Protein AF-A0A072TL79-F1 (afdb_monomer_lite)

Structure (mmCIF, N/CA/C/O backbone):
data_AF-A0A072TL79-F1
#
_entry.id   AF-A0A072TL79-F1
#
loop_
_atom_site.group_PDB
_atom_site.id
_atom_site.type_symbol
_atom_site.label_atom_id
_atom_site.label_alt_id
_atom_site.label_comp_id
_atom_site.label_asym_id
_atom_site.label_entity_id
_atom_site.label_seq_id
_atom_site.pdbx_PDB_ins_code
_atom_site.Cartn_x
_atom_site.Cartn_y
_atom_site.Cartn_z
_atom_site.occupancy
_atom_site.B_iso_or_equiv
_atom_site.auth_seq_id
_atom_site.auth_comp_id
_atom_site.auth_asym_id
_atom_site.auth_atom_id
_atom_site.pdbx_PDB_model_num
ATOM 1 N N . MET A 1 1 ? -8.631 -1.926 68.731 1.00 57.31 1 MET A N 1
ATOM 2 C CA . MET A 1 1 ? -8.717 -1.647 67.286 1.00 57.31 1 MET A CA 1
ATOM 3 C C . MET A 1 1 ? -8.518 -2.965 66.575 1.00 57.31 1 MET A C 1
ATOM 5 O O . MET A 1 1 ? -7.481 -3.575 66.804 1.00 57.31 1 MET A O 1
ATOM 9 N N . ASP A 1 2 ? -9.528 -3.434 65.844 1.00 70.81 2 ASP A N 1
ATOM 10 C CA . ASP A 1 2 ? -9.457 -4.685 65.083 1.00 70.81 2 ASP A CA 1
ATOM 11 C C . ASP A 1 2 ? -8.631 -4.453 63.800 1.00 70.81 2 ASP A C 1
ATOM 13 O O . ASP A 1 2 ? -8.999 -3.590 63.001 1.00 70.81 2 ASP A O 1
ATOM 17 N N . PRO A 1 3 ? -7.498 -5.151 63.604 1.00 63.34 3 PRO A N 1
ATOM 18 C CA . PRO A 1 3 ? -6.640 -4.995 62.428 1.00 63.34 3 PRO A CA 1
ATOM 19 C C . PRO A 1 3 ? -7.278 -5.411 61.090 1.00 63.34 3 PRO A C 1
ATOM 21 O O . PRO A 1 3 ? -6.672 -5.156 60.050 1.00 63.34 3 PRO A O 1
ATOM 24 N N . PHE A 1 4 ? -8.462 -6.039 61.100 1.00 63.41 4 PHE A N 1
ATOM 25 C CA . PHE A 1 4 ? -9.145 -6.548 59.905 1.00 63.41 4 PHE A CA 1
ATOM 26 C C . PHE A 1 4 ? -10.599 -6.068 59.788 1.00 63.41 4 PHE A C 1
ATOM 28 O O . PHE A 1 4 ? -11.476 -6.829 59.386 1.00 63.41 4 PHE A O 1
ATOM 35 N N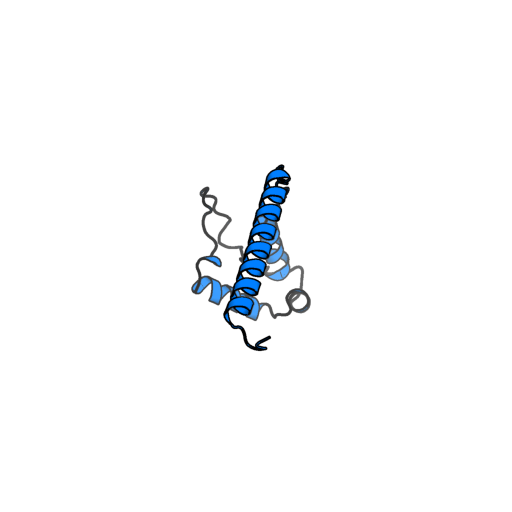 . ASP A 1 5 ? -10.866 -4.800 60.106 1.00 77.12 5 ASP A N 1
ATOM 36 C CA . ASP A 1 5 ? -12.173 -4.189 59.848 1.00 77.12 5 ASP A CA 1
ATOM 37 C C . ASP A 1 5 ? -12.408 -4.012 58.332 1.00 77.12 5 ASP A C 1
ATOM 39 O O . ASP A 1 5 ? -12.016 -3.022 57.705 1.00 77.12 5 ASP A O 1
ATOM 43 N N . ILE A 1 6 ? -13.031 -5.031 57.738 1.00 71.19 6 ILE A N 1
ATOM 44 C CA . ILE A 1 6 ? -13.326 -5.164 56.307 1.00 71.19 6 ILE A CA 1
ATOM 45 C C . ILE A 1 6 ? -14.181 -3.995 55.786 1.00 71.19 6 ILE A C 1
ATOM 47 O O . ILE A 1 6 ? -13.994 -3.558 54.649 1.00 71.19 6 ILE A O 1
ATOM 51 N N . GLU A 1 7 ? -15.072 -3.452 56.615 1.00 75.44 7 GLU A N 1
ATOM 52 C CA . GLU A 1 7 ? -15.965 -2.349 56.248 1.00 75.44 7 GLU A CA 1
ATOM 53 C C . GLU A 1 7 ? -15.168 -1.061 56.016 1.00 75.44 7 GLU A C 1
ATOM 55 O O . GLU A 1 7 ? -15.345 -0.374 55.009 1.00 75.44 7 GLU A O 1
ATOM 60 N N . THR A 1 8 ? -14.200 -0.774 56.891 1.00 75.38 8 THR A N 1
ATOM 61 C CA . THR A 1 8 ? -13.314 0.390 56.723 1.00 75.38 8 THR A CA 1
ATOM 62 C C . THR A 1 8 ? -12.404 0.265 55.501 1.00 75.38 8 THR A C 1
ATOM 64 O O . THR A 1 8 ? -12.089 1.270 54.857 1.00 75.38 8 THR A O 1
ATOM 67 N N . TYR A 1 9 ? -12.003 -0.958 55.138 1.00 71.50 9 TYR A N 1
ATOM 68 C CA . TYR A 1 9 ? -11.232 -1.225 53.924 1.00 71.50 9 TYR A CA 1
ATOM 69 C C . TYR A 1 9 ? -12.063 -0.979 52.657 1.00 71.50 9 TYR A C 1
ATOM 71 O O . TYR A 1 9 ? -11.585 -0.304 51.741 1.00 71.50 9 TYR A O 1
ATOM 79 N N . PHE A 1 10 ? -13.307 -1.473 52.611 1.00 73.94 10 PHE A N 1
ATOM 80 C CA . PHE A 1 10 ? -14.206 -1.236 51.479 1.00 73.94 10 PHE A CA 1
ATOM 81 C C . PHE A 1 10 ? -14.600 0.238 51.358 1.00 73.94 10 PHE A C 1
ATOM 83 O O . PHE A 1 10 ? -14.456 0.801 50.277 1.00 73.94 10 PHE A O 1
ATOM 90 N N . GLN A 1 11 ? -14.932 0.913 52.463 1.00 80.19 11 GLN A N 1
ATOM 91 C CA . GL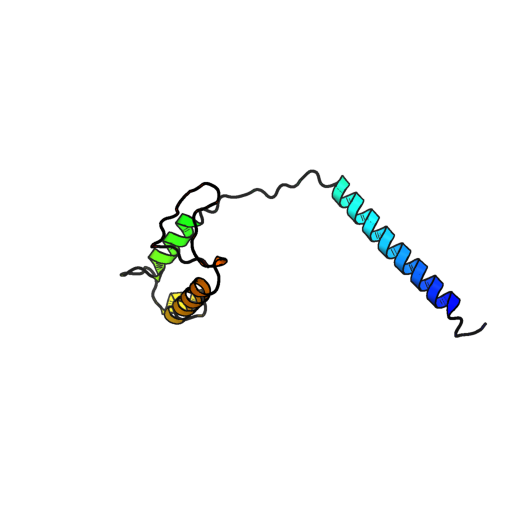N A 1 11 ? -15.211 2.355 52.457 1.00 80.19 11 GLN A CA 1
ATOM 92 C C . GLN A 1 11 ? -14.019 3.181 51.959 1.00 80.19 11 GLN A C 1
ATOM 94 O O . GLN A 1 11 ? -14.191 4.123 51.187 1.00 80.19 11 GLN A O 1
ATOM 99 N N . LYS A 1 12 ? -12.787 2.830 52.354 1.00 73.06 12 LYS A N 1
ATOM 100 C CA . LYS A 1 12 ? -11.580 3.519 51.873 1.00 73.06 12 LYS A CA 1
ATOM 101 C C . LYS A 1 12 ? -11.385 3.344 50.364 1.00 73.06 12 LYS A C 1
ATOM 103 O O . LYS A 1 12 ? -10.997 4.300 49.694 1.00 73.06 12 LYS A O 1
ATOM 108 N N . ARG A 1 13 ? -11.683 2.151 49.840 1.00 73.75 13 ARG A N 1
ATOM 109 C CA . ARG A 1 13 ? -11.633 1.842 48.407 1.00 73.75 13 ARG A CA 1
ATOM 110 C C . ARG A 1 13 ? -12.707 2.599 47.622 1.00 73.75 13 ARG A C 1
ATOM 112 O O . ARG A 1 13 ? -12.376 3.216 46.617 1.00 73.75 13 ARG A O 1
ATOM 119 N N . ASP A 1 14 ? -13.940 2.648 48.123 1.00 77.69 14 ASP A N 1
ATOM 120 C CA . ASP A 1 14 ? -15.045 3.383 47.491 1.00 77.69 14 ASP A CA 1
ATOM 121 C C . ASP A 1 14 ? -14.768 4.895 47.419 1.00 77.69 14 ASP A C 1
ATOM 123 O O . ASP A 1 14 ? -15.072 5.558 46.420 1.00 77.69 14 ASP A O 1
ATOM 127 N N . VAL A 1 15 ? -14.140 5.455 48.459 1.00 83.19 15 VAL A N 1
ATOM 128 C CA . VAL A 1 15 ? -13.705 6.862 48.488 1.00 83.19 15 VAL A CA 1
ATOM 129 C C . VAL A 1 15 ? -12.608 7.127 47.453 1.00 83.19 15 VAL A C 1
ATOM 131 O O . VAL A 1 15 ? -12.649 8.151 46.763 1.00 83.19 15 VAL A O 1
ATOM 134 N N . GLU A 1 16 ? -11.643 6.217 47.314 1.00 81.62 16 GLU A N 1
ATOM 135 C CA . GLU A 1 16 ? -10.572 6.325 46.320 1.00 81.62 16 GLU A CA 1
ATOM 136 C C . GLU A 1 16 ? -11.122 6.197 44.892 1.00 81.62 16 GLU A C 1
ATOM 138 O O . GLU A 1 16 ? -10.841 7.056 44.054 1.00 81.62 16 GLU A O 1
ATOM 143 N N . ASP A 1 17 ? -12.007 5.232 44.635 1.00 84.69 17 ASP A N 1
ATOM 144 C CA . ASP A 1 17 ? -12.676 5.052 43.342 1.00 84.69 17 ASP A CA 1
ATOM 145 C C . ASP A 1 17 ? -13.495 6.298 42.962 1.00 84.69 17 ASP A C 1
ATOM 147 O O . ASP A 1 17 ? -13.382 6.818 41.846 1.00 84.69 17 ASP A O 1
ATOM 151 N N . THR A 1 18 ? -14.236 6.868 43.916 1.00 90.44 18 THR A N 1
ATOM 152 C CA . THR A 1 18 ? -15.000 8.111 43.717 1.00 90.44 18 THR A CA 1
ATOM 153 C C . THR A 1 18 ? -14.085 9.303 43.410 1.00 90.44 18 THR A C 1
ATOM 155 O O . THR A 1 18 ? -14.381 10.113 42.524 1.00 90.44 18 THR A O 1
ATOM 158 N N . TYR A 1 19 ? -12.949 9.423 44.105 1.00 89.94 19 TYR A N 1
ATOM 159 C CA . TYR A 1 19 ? -11.950 10.465 43.848 1.00 89.94 19 TYR A CA 1
ATOM 160 C C . TYR A 1 19 ? -11.342 10.336 42.445 1.00 89.94 19 TYR A C 1
ATOM 162 O O . TYR A 1 19 ? -11.230 11.330 41.718 1.00 89.94 19 TYR A O 1
ATOM 170 N N . ILE A 1 20 ? -10.988 9.115 42.041 1.00 89.12 20 ILE A N 1
ATOM 171 C CA . ILE A 1 20 ? -10.415 8.828 40.727 1.00 89.12 20 ILE A CA 1
ATOM 172 C C . ILE A 1 20 ? -11.420 9.159 39.619 1.00 89.12 20 ILE A C 1
ATOM 174 O O . ILE A 1 20 ? -11.074 9.895 38.689 1.00 89.12 20 ILE A O 1
ATOM 178 N N . VAL A 1 21 ? -12.673 8.710 39.742 1.00 90.88 21 VAL A N 1
ATOM 179 C CA . VAL A 1 21 ? -13.744 9.009 38.775 1.00 90.88 21 VAL A CA 1
ATOM 180 C C . VAL A 1 21 ? -13.970 10.516 38.653 1.00 90.88 21 VAL A C 1
ATOM 182 O O . VAL A 1 21 ? -13.952 11.058 37.545 1.00 90.88 21 VAL A O 1
ATOM 185 N N . ASN A 1 22 ? -14.093 11.230 39.774 1.00 93.12 22 ASN A N 1
ATOM 186 C CA . ASN A 1 22 ? -14.289 12.679 39.755 1.00 93.12 22 ASN A CA 1
ATOM 187 C C . ASN A 1 22 ? -13.100 13.413 39.120 1.00 93.12 22 ASN A C 1
ATOM 189 O O . ASN A 1 22 ? -13.290 14.339 38.330 1.00 93.12 22 ASN A O 1
ATOM 193 N N . ARG A 1 23 ? -11.866 12.966 39.373 1.00 93.12 23 ARG A N 1
ATOM 194 C CA . ARG A 1 23 ? -10.663 13.520 38.736 1.00 93.12 23 ARG A CA 1
ATOM 195 C C . ARG A 1 23 ? -10.676 13.330 37.216 1.00 93.12 23 ARG A C 1
ATOM 197 O O . ARG A 1 23 ? -10.268 14.242 36.491 1.00 93.12 23 ARG A O 1
ATOM 204 N N . PHE A 1 24 ? -11.160 12.189 36.721 1.00 88.00 24 PHE A N 1
ATOM 205 C CA . PHE A 1 24 ? -11.334 11.949 35.285 1.00 88.00 24 PHE A CA 1
ATOM 206 C C . PHE A 1 24 ? -12.415 12.844 34.670 1.00 88.00 24 PHE A C 1
ATOM 208 O O . PHE A 1 24 ? -12.172 13.445 33.619 1.00 88.00 24 PHE A O 1
ATOM 215 N N . ILE A 1 25 ? -13.563 12.995 35.337 1.00 91.06 25 ILE A N 1
ATOM 216 C CA . ILE A 1 25 ? -14.666 13.854 34.877 1.00 91.06 25 ILE A CA 1
ATOM 217 C C . ILE A 1 25 ? -14.195 15.306 34.745 1.00 91.06 25 ILE A C 1
ATOM 219 O O . ILE A 1 25 ? -14.404 15.928 33.702 1.00 91.06 25 ILE A O 1
ATOM 223 N N . GLN A 1 26 ? -13.500 15.833 35.756 1.00 86.75 26 GLN A N 1
ATOM 224 C CA . GLN A 1 26 ? -13.007 17.213 35.727 1.00 86.75 26 GLN A CA 1
ATOM 225 C C . GLN A 1 26 ? -11.949 17.432 34.637 1.00 86.75 26 GLN A C 1
ATOM 227 O O . GLN A 1 26 ? -11.921 18.478 33.989 1.00 86.75 26 GLN A O 1
ATOM 232 N N . ARG A 1 27 ? -11.098 16.431 34.373 1.00 83.88 27 ARG A N 1
ATOM 233 C CA . ARG A 1 27 ? -10.110 16.499 33.286 1.00 83.88 27 ARG A CA 1
ATOM 234 C C . ARG A 1 27 ? -10.772 16.516 31.907 1.00 83.88 27 ARG A C 1
ATOM 236 O O . ARG A 1 27 ? -10.331 17.277 31.051 1.00 83.88 27 ARG A O 1
ATOM 243 N N . ARG A 1 28 ? -11.820 15.708 31.700 1.00 79.81 28 ARG A N 1
ATOM 244 C CA . ARG A 1 28 ? -12.621 15.710 30.464 1.00 79.81 28 ARG A CA 1
ATOM 245 C C . ARG A 1 28 ? -13.306 17.054 30.242 1.00 79.81 28 ARG A C 1
ATOM 247 O O . ARG A 1 28 ? -13.136 17.614 29.167 1.00 79.81 28 ARG A O 1
ATOM 254 N N . LYS A 1 29 ? -13.970 17.605 31.266 1.00 82.94 29 LYS A N 1
ATOM 255 C CA . LYS A 1 29 ? -14.596 18.937 31.188 1.00 82.94 29 LYS A CA 1
ATOM 256 C C . LYS A 1 29 ? -13.591 20.017 30.789 1.00 82.94 29 LYS A C 1
ATOM 258 O O . LYS A 1 29 ? -13.846 20.761 29.856 1.00 82.94 29 LYS A O 1
ATOM 263 N N . LYS A 1 30 ? -12.397 20.023 31.393 1.00 79.25 30 LYS A N 1
ATOM 264 C CA . LYS A 1 30 ? -11.336 20.989 31.057 1.00 79.25 30 LYS A CA 1
ATOM 265 C C . LYS A 1 30 ? -10.786 20.830 29.630 1.00 79.25 30 LYS A C 1
ATOM 267 O O . LYS A 1 30 ? -10.387 21.814 29.014 1.00 79.25 30 LYS A O 1
ATOM 272 N N . LEU A 1 31 ? -10.735 19.600 29.108 1.00 71.56 31 LEU A N 1
ATOM 273 C CA . LEU A 1 31 ? -10.365 19.338 27.713 1.00 71.56 31 LEU A CA 1
ATOM 274 C C . LEU A 1 31 ? -11.461 19.795 26.746 1.00 71.56 31 LEU A C 1
ATOM 276 O O . LEU A 1 31 ? -11.129 20.350 25.709 1.00 71.56 31 LEU A O 1
ATOM 280 N N . GLU A 1 32 ? -12.735 19.602 27.091 1.00 71.44 32 GLU A N 1
ATOM 281 C CA . GLU A 1 32 ? -13.880 20.054 26.291 1.00 71.44 32 GLU A CA 1
ATOM 282 C C . GLU A 1 32 ? -13.997 21.588 26.290 1.00 71.44 32 GLU A C 1
ATOM 284 O O . GLU A 1 32 ? -14.129 22.183 25.223 1.00 71.44 32 GLU A O 1
ATOM 289 N N . GLU A 1 33 ? -13.817 22.240 27.443 1.00 72.06 33 GLU A N 1
ATOM 290 C CA . GLU A 1 33 ? -13.800 23.705 27.598 1.00 72.06 33 GLU A CA 1
ATOM 291 C C . GLU A 1 33 ? -12.609 24.372 26.880 1.00 72.06 33 GLU A C 1
ATOM 293 O O . GLU A 1 33 ? -12.724 25.497 26.400 1.00 72.06 33 GLU A O 1
ATOM 298 N N . GLY A 1 34 ? -11.470 23.676 26.765 1.00 59.06 34 GLY A N 1
ATOM 299 C CA . GLY A 1 34 ? -10.298 24.120 26.000 1.00 59.06 34 GLY A CA 1
ATOM 300 C C . GLY A 1 34 ? -10.285 23.669 24.535 1.00 59.06 34 GLY A C 1
ATOM 301 O O . GLY A 1 34 ? -9.385 24.056 23.789 1.00 59.06 34 GLY A O 1
ATOM 302 N N . SER A 1 35 ? -11.258 22.858 24.104 1.00 58.88 35 SER A N 1
ATOM 303 C CA . SER A 1 35 ? -11.341 22.313 22.744 1.00 58.88 35 SER A CA 1
ATOM 304 C C . SER A 1 35 ? -11.967 23.296 21.757 1.00 58.88 35 SER A C 1
ATOM 306 O O . SER A 1 35 ? -12.832 22.939 20.958 1.00 58.88 35 SER A O 1
ATOM 308 N N . ALA A 1 36 ? -11.475 24.539 21.737 1.00 59.69 36 ALA A N 1
ATOM 309 C CA . ALA A 1 36 ? -11.502 25.296 20.492 1.00 59.69 36 ALA A CA 1
ATOM 310 C C . ALA A 1 36 ? -10.835 24.391 19.453 1.00 59.69 36 ALA A C 1
ATOM 312 O O . ALA A 1 36 ? -9.632 24.156 19.530 1.00 59.69 36 ALA A O 1
ATOM 313 N N . SER A 1 37 ? -11.665 23.761 18.617 1.00 61.53 37 SER A N 1
ATOM 314 C CA . SER A 1 37 ? -11.317 22.623 17.779 1.00 61.53 37 SER A CA 1
ATOM 315 C C . SER A 1 37 ? -9.977 22.879 17.105 1.00 61.53 37 SER A C 1
ATOM 317 O O . SER A 1 37 ? -9.887 23.644 16.146 1.00 61.53 37 SER A O 1
ATOM 319 N N . LEU A 1 38 ? -8.910 22.267 17.628 1.00 63.56 38 LEU A N 1
ATOM 320 C CA . LEU A 1 38 ? -7.630 22.207 16.940 1.00 63.56 38 LEU A CA 1
ATOM 321 C C . LEU A 1 38 ? -7.831 21.194 15.819 1.00 63.56 38 LEU A C 1
ATOM 323 O O . LEU A 1 38 ? -7.371 20.054 15.886 1.00 63.56 38 LEU A O 1
ATOM 327 N N . THR A 1 39 ? -8.611 21.589 14.812 1.00 64.75 39 THR A N 1
ATOM 328 C CA . THR A 1 39 ? -8.830 20.812 13.606 1.00 64.75 39 THR A CA 1
ATOM 329 C C . THR A 1 39 ? -7.454 20.516 13.041 1.00 64.75 39 THR A C 1
ATOM 331 O O . THR A 1 39 ? -6.724 21.430 12.642 1.00 64.75 39 THR A O 1
ATOM 334 N N . ARG A 1 40 ? -7.061 19.240 13.058 1.00 71.38 40 ARG A N 1
ATOM 335 C CA . ARG A 1 40 ? -5.810 18.796 12.451 1.00 71.38 40 ARG A CA 1
ATOM 336 C C . ARG A 1 40 ? -5.821 19.281 11.005 1.00 71.38 40 ARG A C 1
ATOM 338 O O . ARG A 1 40 ? -6.710 18.907 10.243 1.00 71.38 40 ARG A O 1
ATOM 345 N N . LYS A 1 41 ? -4.849 20.116 10.633 1.00 79.06 41 LYS A N 1
ATOM 346 C CA . LYS A 1 41 ? -4.729 20.605 9.259 1.00 79.06 41 LYS A CA 1
ATOM 347 C C . LYS A 1 41 ? -4.545 19.398 8.339 1.00 79.06 41 LYS A C 1
ATOM 349 O O . LYS A 1 41 ? -3.545 18.686 8.439 1.00 79.06 41 LYS A O 1
ATOM 354 N N . TYR A 1 42 ? -5.540 19.138 7.495 1.00 75.50 42 TYR A N 1
ATOM 355 C CA . TYR A 1 42 ? -5.453 18.101 6.479 1.00 75.50 42 TYR A CA 1
ATOM 356 C C . TYR A 1 42 ? -4.527 18.592 5.370 1.00 75.50 42 TYR A C 1
ATOM 358 O O . TYR A 1 42 ? -4.741 19.658 4.793 1.00 75.50 42 TYR A O 1
ATOM 366 N N . PHE A 1 43 ? -3.486 17.818 5.088 1.00 77.69 43 PHE A N 1
ATOM 367 C CA . PHE A 1 43 ? -2.618 18.042 3.943 1.00 77.69 43 PHE A CA 1
ATOM 368 C C . PHE A 1 43 ? -2.956 16.991 2.899 1.00 77.69 43 PHE A C 1
ATOM 370 O O . PHE A 1 43 ? -2.906 15.797 3.195 1.00 77.69 43 PHE A O 1
ATOM 377 N N . ASN A 1 44 ? -3.291 17.435 1.689 1.00 80.88 44 ASN A N 1
ATOM 378 C CA . ASN A 1 44 ? -3.447 16.522 0.571 1.00 80.88 44 ASN A CA 1
ATOM 379 C C . ASN A 1 44 ? -2.071 15.920 0.246 1.00 80.88 44 ASN A C 1
ATOM 381 O O . ASN A 1 44 ? -1.146 16.650 -0.103 1.00 80.88 44 ASN A O 1
ATOM 385 N N . ARG A 1 45 ? -1.933 14.603 0.425 1.00 79.94 45 ARG A N 1
ATOM 386 C CA . ARG A 1 45 ? -0.684 13.864 0.190 1.00 79.94 45 ARG A CA 1
ATOM 387 C C . ARG A 1 45 ? -0.610 13.217 -1.192 1.00 79.94 45 ARG A C 1
ATOM 389 O O . ARG A 1 45 ? 0.396 12.578 -1.470 1.00 79.94 45 ARG A O 1
ATOM 396 N N . ASP A 1 46 ? -1.639 13.396 -2.022 1.00 85.69 46 ASP A N 1
ATOM 397 C CA . ASP A 1 46 ? -1.754 12.815 -3.364 1.00 85.69 46 ASP A CA 1
ATOM 398 C C . ASP A 1 46 ? -1.343 11.330 -3.399 1.00 85.69 46 ASP A C 1
ATOM 400 O O . ASP A 1 46 ? -0.314 10.934 -3.955 1.00 85.69 46 ASP A O 1
ATOM 404 N N . TYR A 1 47 ? -2.139 10.508 -2.706 1.00 81.94 47 TYR A N 1
ATOM 405 C CA . TYR A 1 47 ? -1.878 9.076 -2.540 1.00 81.94 47 TYR A CA 1
ATOM 406 C C . TYR A 1 47 ? -1.798 8.340 -3.880 1.00 81.94 47 TYR A C 1
ATOM 408 O O . TYR A 1 47 ? -0.941 7.471 -4.034 1.00 81.94 47 TYR A O 1
ATOM 416 N N . ALA A 1 48 ? -2.621 8.730 -4.856 1.00 82.88 48 ALA A N 1
ATOM 417 C CA . ALA A 1 48 ? -2.599 8.171 -6.201 1.00 82.88 48 ALA A CA 1
ATOM 418 C C . ALA A 1 48 ? -1.230 8.367 -6.865 1.00 82.88 48 ALA A C 1
ATOM 420 O O . ALA A 1 48 ? -0.610 7.401 -7.315 1.00 82.88 48 ALA A O 1
ATOM 421 N N . ALA A 1 49 ? -0.709 9.600 -6.863 1.00 87.06 49 ALA A N 1
ATOM 422 C CA . ALA A 1 49 ? 0.595 9.889 -7.452 1.00 87.06 49 ALA A CA 1
ATOM 423 C C . ALA A 1 49 ? 1.751 9.233 -6.683 1.00 87.06 49 ALA A C 1
ATOM 425 O O . ALA A 1 49 ? 2.772 8.892 -7.281 1.00 87.06 49 ALA A O 1
ATOM 426 N N . ALA A 1 50 ? 1.631 9.085 -5.361 1.00 87.62 50 ALA A N 1
ATOM 427 C CA . ALA A 1 50 ? 2.627 8.386 -4.551 1.00 87.62 50 ALA A CA 1
ATOM 428 C C . ALA A 1 50 ? 2.656 6.880 -4.855 1.00 87.62 50 ALA A C 1
ATOM 430 O O . ALA A 1 50 ? 3.735 6.309 -5.010 1.00 87.62 50 ALA A O 1
ATOM 431 N N . ASN A 1 51 ? 1.487 6.252 -4.990 1.00 86.94 51 ASN A N 1
ATOM 432 C CA . ASN A 1 51 ? 1.381 4.852 -5.379 1.00 86.94 51 ASN A CA 1
ATOM 433 C C . ASN A 1 51 ? 1.908 4.629 -6.806 1.00 86.94 51 ASN A C 1
ATOM 435 O O . ASN A 1 51 ? 2.710 3.725 -7.014 1.00 86.94 51 ASN A O 1
ATOM 439 N N . GLN A 1 52 ? 1.551 5.487 -7.768 1.00 88.69 52 GLN A N 1
ATOM 440 C CA . GLN A 1 52 ? 2.063 5.363 -9.136 1.00 88.69 52 GLN A CA 1
ATOM 441 C C . GLN A 1 52 ? 3.598 5.417 -9.169 1.00 88.69 52 GLN A C 1
ATOM 443 O O . GLN A 1 52 ? 4.224 4.566 -9.791 1.00 88.69 52 GLN A O 1
ATOM 448 N N . ARG A 1 53 ? 4.208 6.340 -8.412 1.00 92.12 53 ARG A N 1
ATOM 449 C CA . ARG A 1 53 ? 5.670 6.406 -8.253 1.00 92.12 53 ARG A CA 1
ATOM 450 C C . ARG A 1 53 ? 6.259 5.120 -7.680 1.00 92.12 53 ARG A C 1
ATOM 452 O O . ARG A 1 53 ? 7.278 4.661 -8.169 1.00 92.12 53 ARG A O 1
ATOM 459 N N . LEU A 1 54 ? 5.616 4.513 -6.683 1.00 90.88 54 LEU A N 1
ATOM 460 C CA . LEU A 1 54 ? 6.065 3.237 -6.123 1.00 90.88 54 LEU A CA 1
ATOM 461 C C . LEU A 1 54 ? 6.064 2.115 -7.171 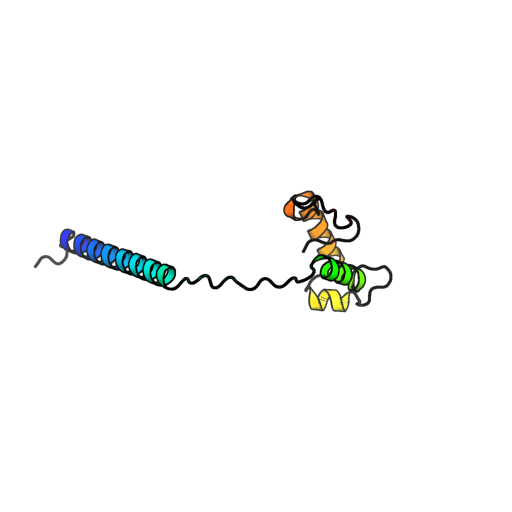1.00 90.88 54 LEU A C 1
ATOM 463 O O . LEU A 1 54 ? 6.995 1.309 -7.196 1.00 90.88 54 LEU A O 1
ATOM 467 N N . ILE A 1 55 ? 5.044 2.067 -8.030 1.00 91.19 55 ILE A N 1
ATOM 468 C CA . ILE A 1 55 ? 4.976 1.104 -9.135 1.00 91.19 55 ILE A CA 1
ATOM 469 C C . ILE A 1 55 ? 6.083 1.363 -10.146 1.00 91.19 55 ILE A C 1
ATOM 471 O O . ILE A 1 55 ? 6.814 0.436 -10.486 1.00 91.19 55 ILE A O 1
ATOM 475 N N . ASP A 1 56 ? 6.231 2.609 -10.586 1.00 93.00 56 ASP A N 1
ATOM 476 C CA . ASP A 1 56 ? 7.209 2.978 -11.607 1.00 93.00 56 ASP A CA 1
ATOM 477 C C . ASP A 1 56 ? 8.648 2.728 -11.120 1.00 93.00 56 ASP A C 1
ATOM 479 O O . ASP A 1 56 ? 9.470 2.168 -11.841 1.00 93.00 56 ASP A O 1
ATOM 483 N N . ASP A 1 57 ? 8.934 3.048 -9.858 1.00 94.81 57 ASP A N 1
ATOM 484 C CA . ASP A 1 57 ? 10.269 2.927 -9.276 1.00 94.81 57 ASP A CA 1
ATOM 485 C C . ASP A 1 57 ? 10.727 1.478 -9.068 1.00 94.81 57 ASP A C 1
ATOM 487 O O . ASP A 1 57 ? 11.926 1.198 -9.139 1.00 94.81 57 ASP A O 1
ATOM 491 N N . TYR A 1 58 ? 9.804 0.558 -8.767 1.00 94.75 58 TYR A N 1
ATOM 492 C CA . TYR A 1 58 ? 10.157 -0.789 -8.303 1.00 94.75 58 TYR A CA 1
ATOM 493 C C . TYR A 1 58 ? 9.598 -1.938 -9.137 1.00 94.75 58 TYR A C 1
ATOM 495 O O . TYR A 1 58 ? 10.201 -3.015 -9.140 1.00 94.75 58 TYR A O 1
ATOM 503 N N . PHE A 1 59 ? 8.458 -1.749 -9.796 1.00 91.81 59 PHE A N 1
ATOM 504 C CA . PHE A 1 59 ? 7.697 -2.818 -10.447 1.00 91.81 59 PHE A CA 1
ATOM 505 C C . PHE A 1 59 ? 7.499 -2.599 -11.954 1.00 91.81 59 PHE A C 1
ATOM 507 O O . PHE A 1 59 ? 6.916 -3.459 -12.612 1.00 91.81 59 PHE A O 1
ATOM 514 N N . ALA A 1 60 ? 7.983 -1.486 -12.513 1.00 91.81 60 ALA A N 1
ATOM 515 C CA . ALA A 1 60 ? 8.046 -1.288 -13.956 1.00 91.81 60 ALA A CA 1
ATOM 516 C C . ALA A 1 60 ? 8.977 -2.310 -14.633 1.00 91.81 60 ALA A C 1
ATOM 518 O O . ALA A 1 60 ? 9.822 -2.929 -13.987 1.00 91.81 60 ALA A O 1
ATOM 519 N N . ASN A 1 61 ? 8.844 -2.450 -15.956 1.00 91.06 61 ASN A N 1
ATOM 520 C CA . ASN A 1 61 ? 9.722 -3.308 -16.762 1.00 91.06 61 ASN A CA 1
ATOM 521 C C . ASN A 1 61 ? 11.199 -2.894 -16.642 1.00 91.06 61 ASN A C 1
ATOM 523 O O . ASN A 1 61 ? 12.079 -3.748 -16.595 1.00 91.06 61 ASN A O 1
ATOM 527 N N . GLU A 1 62 ? 11.450 -1.586 -16.562 1.00 94.44 62 GLU A N 1
ATOM 528 C CA . GLU A 1 62 ? 12.761 -0.987 -16.310 1.00 94.44 62 GLU A CA 1
ATOM 529 C C . GLU A 1 62 ? 12.666 -0.151 -15.024 1.00 94.44 62 GLU A C 1
ATOM 531 O O . GLU A 1 62 ? 12.391 1.048 -15.087 1.00 94.44 62 GLU A O 1
ATOM 536 N N . PRO A 1 63 ? 12.792 -0.776 -13.839 1.00 94.81 63 PRO A N 1
ATOM 537 C CA . PRO A 1 63 ? 12.599 -0.076 -12.577 1.00 94.81 63 PRO A CA 1
ATOM 538 C C . PRO A 1 63 ? 13.791 0.836 -12.266 1.00 94.81 63 PRO A C 1
ATOM 540 O O . PRO A 1 63 ? 14.947 0.455 -12.463 1.00 94.81 63 PRO A O 1
ATOM 543 N N . THR A 1 64 ? 13.518 2.013 -11.697 1.00 97.25 64 THR A N 1
ATOM 544 C CA . THR A 1 64 ? 14.550 2.939 -11.190 1.00 97.25 64 THR A CA 1
ATOM 545 C C . THR A 1 64 ? 15.456 2.269 -10.153 1.00 97.25 64 THR A C 1
ATOM 547 O O . THR A 1 64 ? 16.646 2.578 -10.060 1.00 97.25 64 THR A O 1
ATOM 550 N N . TYR A 1 65 ? 14.894 1.360 -9.349 1.00 96.06 65 TYR A N 1
ATOM 551 C CA . TYR A 1 65 ? 15.592 0.689 -8.261 1.00 96.06 65 TYR A CA 1
ATOM 552 C C . TYR A 1 65 ? 15.583 -0.834 -8.401 1.00 96.06 65 TYR A C 1
ATOM 554 O O . TYR A 1 65 ? 14.550 -1.477 -8.622 1.00 96.06 65 TYR A O 1
ATOM 562 N N . ASP A 1 66 ? 16.753 -1.419 -8.162 1.00 96.00 66 ASP A N 1
ATOM 563 C CA . ASP A 1 66 ? 16.944 -2.862 -8.195 1.00 96.00 66 ASP A CA 1
ATOM 564 C C . ASP A 1 66 ? 16.310 -3.587 -6.987 1.00 96.00 66 ASP A C 1
ATOM 566 O O . ASP A 1 66 ? 15.775 -3.003 -6.032 1.00 96.00 66 ASP A O 1
ATOM 570 N N . ASP A 1 67 ? 16.366 -4.916 -7.027 1.00 95.12 67 ASP A N 1
ATOM 571 C CA . ASP A 1 67 ? 15.802 -5.777 -5.988 1.00 95.12 67 ASP A CA 1
ATOM 572 C C . ASP A 1 67 ? 16.541 -5.668 -4.647 1.00 95.12 67 ASP A C 1
ATOM 574 O O . ASP A 1 67 ? 15.932 -5.846 -3.586 1.00 95.12 67 ASP A O 1
ATOM 578 N N . ALA A 1 68 ? 17.838 -5.346 -4.660 1.00 96.69 68 ALA A N 1
ATOM 579 C CA . ALA A 1 68 ? 18.625 -5.168 -3.444 1.00 96.69 68 ALA A CA 1
ATOM 580 C C . ALA A 1 68 ? 18.197 -3.897 -2.697 1.00 96.69 68 ALA A C 1
ATOM 582 O O . ALA A 1 68 ? 18.043 -3.912 -1.472 1.00 96.69 68 ALA A O 1
ATOM 583 N N . MET A 1 69 ? 17.928 -2.816 -3.430 1.00 96.88 69 MET A N 1
ATOM 584 C CA . MET A 1 69 ? 17.388 -1.570 -2.900 1.00 96.88 69 MET A CA 1
ATOM 585 C C . MET A 1 69 ? 15.969 -1.756 -2.365 1.00 96.88 69 MET A C 1
ATOM 587 O O . MET A 1 69 ? 15.674 -1.273 -1.268 1.00 96.88 69 MET A O 1
ATOM 591 N N . PHE A 1 70 ? 15.112 -2.501 -3.076 1.00 96.00 70 PHE A N 1
ATOM 592 C CA . PHE A 1 70 ? 13.782 -2.856 -2.571 1.00 96.00 70 PHE A CA 1
ATOM 593 C C . PHE A 1 70 ? 13.883 -3.627 -1.248 1.00 96.00 70 PHE A C 1
ATOM 595 O O . PHE A 1 70 ? 13.273 -3.231 -0.254 1.00 96.00 70 PHE A O 1
ATOM 602 N N . ARG A 1 71 ? 14.728 -4.666 -1.193 1.00 96.62 71 ARG A N 1
ATOM 603 C CA . ARG A 1 71 ? 14.949 -5.453 0.028 1.00 96.62 71 ARG A CA 1
ATOM 604 C C . ARG A 1 71 ? 15.516 -4.612 1.163 1.00 96.62 71 ARG A C 1
ATOM 606 O O . ARG A 1 71 ? 15.126 -4.812 2.304 1.00 96.62 71 ARG A O 1
ATOM 613 N N . ARG A 1 72 ? 16.403 -3.657 0.887 1.00 96.81 72 ARG A N 1
ATOM 614 C CA . ARG A 1 72 ? 16.922 -2.743 1.914 1.00 96.81 72 ARG A CA 1
ATOM 615 C C . ARG A 1 72 ? 15.836 -1.813 2.463 1.00 96.81 72 ARG A C 1
ATOM 617 O O . ARG A 1 72 ? 15.844 -1.540 3.658 1.00 96.81 72 ARG A O 1
ATOM 624 N N . ARG A 1 73 ? 14.929 -1.315 1.613 1.00 95.50 73 ARG A N 1
ATOM 625 C CA . ARG A 1 73 ? 13.870 -0.370 2.010 1.00 95.50 73 ARG A CA 1
ATOM 626 C C . ARG A 1 73 ? 12.701 -1.051 2.720 1.00 95.50 73 ARG A C 1
ATOM 628 O O . ARG A 1 73 ? 12.269 -0.562 3.756 1.00 95.50 73 ARG A O 1
ATOM 635 N N . TYR A 1 74 ? 12.205 -2.156 2.171 1.00 91.94 74 TYR A N 1
ATOM 636 C CA . TYR A 1 74 ? 11.008 -2.851 2.662 1.00 91.94 74 TYR A CA 1
ATOM 637 C C . TYR A 1 74 ? 11.326 -4.098 3.487 1.00 91.94 74 TYR A C 1
ATOM 639 O O . TYR A 1 74 ? 10.416 -4.760 3.971 1.00 91.94 74 TYR A O 1
ATOM 647 N N . LEU A 1 75 ? 12.610 -4.432 3.646 1.00 95.94 75 LEU A N 1
ATOM 648 C CA . LEU A 1 75 ? 13.099 -5.584 4.414 1.00 95.94 75 LEU A CA 1
ATOM 649 C C . LEU A 1 75 ? 12.583 -6.947 3.912 1.00 95.94 75 LEU A C 1
ATOM 651 O O . LEU A 1 75 ? 12.732 -7.958 4.595 1.00 95.94 75 LEU A O 1
ATOM 655 N N . MET A 1 76 ? 12.040 -7.002 2.691 1.00 95.81 76 MET A N 1
ATOM 656 C CA . MET A 1 76 ? 11.480 -8.200 2.056 1.00 95.81 76 MET A CA 1
ATOM 657 C C . MET A 1 76 ? 11.862 -8.268 0.574 1.00 95.81 76 MET A C 1
ATOM 659 O O . MET A 1 76 ? 12.169 -7.253 -0.045 1.00 95.81 76 MET A O 1
ATOM 663 N N . GLN A 1 77 ? 11.840 -9.464 -0.017 1.00 95.38 77 GLN A N 1
ATOM 664 C CA . GLN A 1 77 ? 12.003 -9.617 -1.468 1.00 95.38 77 GLN A CA 1
ATOM 665 C C . GLN A 1 77 ? 10.693 -9.274 -2.199 1.00 95.38 77 GLN A C 1
ATOM 667 O O . GLN A 1 77 ? 9.609 -9.530 -1.671 1.00 95.38 77 GLN A O 1
ATOM 672 N N . LYS A 1 78 ? 10.785 -8.743 -3.430 1.00 93.69 78 LYS A N 1
ATOM 673 C CA . LYS A 1 78 ? 9.617 -8.293 -4.218 1.00 93.69 78 LYS A CA 1
ATOM 674 C C . LYS A 1 78 ? 8.562 -9.384 -4.399 1.00 93.69 78 LYS A C 1
ATOM 676 O O . LYS A 1 78 ? 7.380 -9.122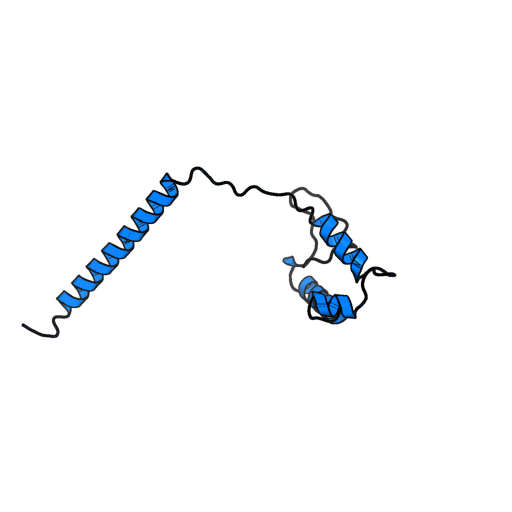 -4.223 1.00 93.69 78 LYS A O 1
ATOM 681 N N . HIS A 1 79 ? 8.968 -10.620 -4.686 1.00 94.12 79 HIS A N 1
ATOM 682 C CA . HIS A 1 79 ? 8.010 -11.710 -4.887 1.00 94.12 79 HIS A CA 1
ATOM 683 C C . HIS A 1 79 ? 7.236 -12.071 -3.607 1.00 94.12 79 HIS A C 1
ATOM 685 O O . HIS A 1 79 ? 6.066 -12.432 -3.684 1.00 94.12 79 HIS A O 1
ATOM 691 N N . VAL A 1 80 ? 7.862 -11.955 -2.427 1.00 95.81 80 VAL A N 1
ATOM 692 C CA . VAL A 1 80 ? 7.191 -12.186 -1.135 1.00 95.81 80 VAL A CA 1
ATOM 693 C C . VAL A 1 80 ? 6.159 -11.096 -0.900 1.00 95.81 80 VAL A C 1
ATOM 695 O O . VAL A 1 80 ? 5.029 -11.386 -0.526 1.00 95.81 80 VAL A O 1
ATOM 698 N N . PHE A 1 81 ? 6.540 -9.852 -1.181 1.00 92.81 81 PHE A N 1
ATOM 699 C CA . PHE A 1 81 ? 5.637 -8.717 -1.112 1.00 92.81 81 PHE A CA 1
ATOM 700 C C . PHE A 1 81 ? 4.423 -8.906 -2.038 1.00 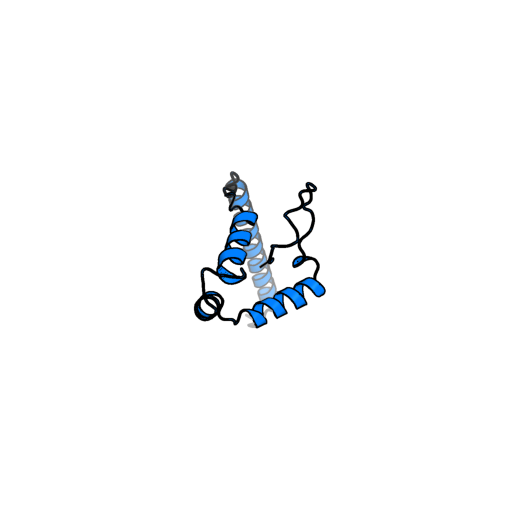92.81 81 PHE A C 1
ATOM 702 O O . PHE A 1 81 ? 3.289 -8.801 -1.581 1.00 92.81 81 PHE A O 1
ATOM 709 N N . LEU A 1 82 ? 4.643 -9.278 -3.304 1.00 92.19 82 LEU A N 1
ATOM 710 C CA . LEU A 1 82 ? 3.562 -9.544 -4.260 1.00 92.19 82 LEU A CA 1
ATOM 711 C C . LEU A 1 82 ? 2.658 -10.698 -3.817 1.00 92.19 82 LEU A C 1
ATOM 713 O O . LEU A 1 82 ? 1.443 -10.599 -3.962 1.00 92.19 82 LEU A O 1
ATOM 717 N N . ARG A 1 83 ? 3.226 -11.765 -3.244 1.00 95.06 83 ARG A N 1
ATOM 718 C CA . ARG A 1 83 ? 2.438 -12.874 -2.696 1.00 95.06 83 ARG A CA 1
ATOM 719 C C . ARG A 1 83 ? 1.547 -12.414 -1.546 1.00 95.06 83 ARG A C 1
ATOM 721 O O . ARG A 1 83 ? 0.366 -12.716 -1.560 1.00 95.06 83 ARG A O 1
ATOM 728 N N . ILE A 1 84 ? 2.086 -11.651 -0.594 1.00 92.69 84 ILE A N 1
ATOM 729 C CA . ILE A 1 84 ? 1.308 -11.121 0.535 1.00 92.69 84 ILE A CA 1
ATOM 730 C C . ILE A 1 84 ? 0.184 -10.214 0.034 1.00 92.69 84 ILE A C 1
ATOM 732 O O . ILE A 1 84 ? -0.957 -10.379 0.450 1.00 92.69 84 ILE A O 1
ATOM 736 N N . VAL A 1 85 ? 0.486 -9.286 -0.878 1.00 89.88 85 VAL A N 1
ATOM 737 C CA . VAL A 1 85 ? -0.527 -8.393 -1.458 1.00 89.88 85 VAL A CA 1
ATOM 738 C C . VAL A 1 85 ? -1.599 -9.193 -2.195 1.00 89.88 85 VAL A C 1
ATOM 740 O O . VAL A 1 85 ? -2.782 -8.912 -2.021 1.00 89.88 85 VAL A O 1
ATOM 743 N N . GLY A 1 86 ? -1.212 -10.201 -2.980 1.00 90.88 86 GLY A N 1
ATOM 744 C CA . GLY A 1 86 ? -2.143 -11.081 -3.686 1.00 90.88 86 GLY A CA 1
ATOM 745 C C . GLY A 1 86 ? -3.044 -11.869 -2.734 1.00 90.88 86 GLY A C 1
ATOM 746 O O . GLY A 1 86 ? -4.266 -11.821 -2.871 1.00 90.88 86 GLY A O 1
ATOM 747 N N . ASP A 1 87 ? -2.452 -12.525 -1.735 1.00 93.38 87 ASP A N 1
ATOM 748 C CA . ASP A 1 87 ? -3.170 -13.311 -0.730 1.00 93.38 87 ASP A CA 1
ATOM 749 C C . ASP A 1 87 ? -4.160 -12.415 0.039 1.00 93.38 87 ASP A C 1
ATOM 751 O O . ASP A 1 87 ? -5.351 -12.726 0.110 1.00 93.38 87 ASP A O 1
ATOM 755 N N . LEU A 1 88 ? -3.713 -11.248 0.518 1.00 90.38 88 LEU A N 1
ATOM 756 C CA . LEU A 1 88 ? -4.562 -10.287 1.228 1.00 90.38 88 LEU A CA 1
ATOM 757 C C . LEU A 1 88 ? -5.696 -9.751 0.353 1.00 90.38 88 LEU A C 1
ATOM 759 O O . LEU A 1 88 ? -6.842 -9.737 0.798 1.00 90.38 88 LEU A O 1
ATOM 763 N N . SER A 1 89 ? -5.401 -9.379 -0.896 1.00 88.25 89 SER A N 1
ATOM 764 C CA . SER A 1 89 ? -6.404 -8.886 -1.851 1.00 88.25 89 SER A CA 1
ATOM 765 C C . SER A 1 89 ? -7.455 -9.941 -2.184 1.00 88.25 89 SER A C 1
ATOM 767 O O . SER A 1 89 ? -8.599 -9.595 -2.461 1.00 88.25 89 SER A O 1
ATOM 769 N N . SER A 1 90 ? -7.089 -11.225 -2.153 1.00 88.75 90 SER A N 1
ATOM 770 C CA . SER A 1 90 ? -8.037 -12.320 -2.369 1.00 88.75 90 SER A CA 1
ATOM 771 C C . SER A 1 90 ? -8.924 -12.591 -1.149 1.00 88.75 90 SER A C 1
ATOM 773 O O . SER A 1 90 ? -10.079 -12.983 -1.305 1.00 88.75 90 SER A O 1
ATOM 775 N N . SER A 1 91 ? -8.395 -12.377 0.060 1.00 90.50 91 SER A N 1
ATOM 776 C CA . SER A 1 91 ? -9.087 -12.696 1.313 1.00 90.50 91 SER A CA 1
ATOM 777 C C . SER A 1 91 ? -9.930 -11.552 1.876 1.00 90.50 91 SER A C 1
ATOM 779 O O . SER A 1 91 ? -10.944 -11.806 2.523 1.00 90.50 91 SER A O 1
ATOM 781 N N . ASP A 1 92 ? -9.518 -10.301 1.656 1.00 85.12 92 ASP A N 1
ATOM 782 C CA . ASP A 1 92 ? -10.106 -9.131 2.300 1.00 85.12 92 ASP A CA 1
ATOM 783 C C . ASP A 1 92 ? -10.280 -7.975 1.307 1.00 85.12 92 ASP A C 1
ATOM 785 O O . ASP A 1 92 ? -9.337 -7.446 0.708 1.00 85.12 92 ASP A O 1
ATOM 789 N N . ASN A 1 93 ? -11.532 -7.528 1.199 1.00 82.19 93 ASN A N 1
ATOM 790 C CA . ASN A 1 93 ? -11.954 -6.414 0.361 1.00 82.19 93 ASN A CA 1
ATOM 791 C C . ASN A 1 93 ? -11.236 -5.096 0.694 1.00 82.19 93 ASN A C 1
ATOM 793 O O . ASN A 1 93 ? -11.190 -4.205 -0.156 1.00 82.19 93 ASN A O 1
ATOM 797 N N . TYR A 1 94 ? -10.680 -4.939 1.898 1.00 80.19 94 TYR A N 1
ATOM 798 C CA . TYR A 1 94 ? -9.895 -3.763 2.263 1.00 80.19 94 TYR A CA 1
ATOM 799 C C . TYR A 1 94 ? -8.679 -3.571 1.346 1.00 80.19 94 TYR A C 1
ATOM 801 O O . TYR A 1 94 ? -8.392 -2.436 0.955 1.00 80.19 94 TYR A O 1
ATOM 809 N N . PHE A 1 95 ? -8.013 -4.659 0.948 1.00 77.94 95 PHE A N 1
ATOM 810 C CA . PHE A 1 95 ? -6.805 -4.632 0.113 1.00 77.94 95 PHE A CA 1
ATOM 811 C C . PHE A 1 95 ? -7.103 -4.560 -1.386 1.00 77.94 95 PHE A C 1
ATOM 813 O O . PHE A 1 95 ? -6.215 -4.269 -2.181 1.00 77.94 95 PHE A O 1
ATOM 820 N N . THR A 1 96 ? -8.367 -4.713 -1.777 1.00 78.56 96 THR A N 1
ATOM 821 C CA . THR A 1 96 ? -8.801 -4.449 -3.152 1.00 78.56 96 THR A CA 1
ATOM 822 C C . THR A 1 96 ? -9.032 -2.955 -3.393 1.00 78.56 96 THR A C 1
ATOM 824 O O . THR A 1 96 ? -9.511 -2.211 -2.522 1.00 78.56 96 THR A O 1
ATOM 827 N N . GLN A 1 97 ? -8.673 -2.480 -4.587 1.00 74.06 97 GLN A N 1
ATOM 828 C CA . GLN A 1 97 ? -9.028 -1.135 -5.032 1.00 74.06 97 GLN A CA 1
ATOM 829 C C . GLN A 1 97 ? -10.516 -1.110 -5.394 1.00 74.06 97 GLN A C 1
ATOM 831 O O . GLN A 1 97 ? -11.013 -1.997 -6.085 1.00 74.06 97 GLN A O 1
ATOM 836 N N . ARG A 1 98 ? -11.243 -0.110 -4.892 1.00 72.12 98 ARG A N 1
ATOM 837 C CA . ARG A 1 98 ? -12.684 0.042 -5.109 1.00 72.12 98 ARG A CA 1
ATOM 838 C C . ARG A 1 98 ? -12.985 1.465 -5.532 1.00 72.12 98 ARG A C 1
ATOM 840 O O . ARG A 1 98 ? -12.245 2.383 -5.185 1.00 72.12 98 ARG A O 1
ATOM 847 N N . VAL A 1 99 ? -14.100 1.609 -6.235 1.00 69.12 99 VAL A N 1
ATOM 848 C CA . VAL A 1 99 ? -14.708 2.901 -6.527 1.00 69.12 99 VAL A CA 1
ATOM 849 C C . VAL A 1 99 ? -14.945 3.633 -5.205 1.00 69.12 99 VAL A C 1
ATOM 851 O O . VAL A 1 99 ? -15.487 3.048 -4.259 1.00 69.12 99 VAL A O 1
ATOM 854 N N . ASP A 1 100 ? -14.481 4.878 -5.113 1.00 68.88 100 ASP A N 1
ATOM 855 C CA . ASP A 1 100 ? -14.692 5.683 -3.914 1.00 68.88 100 ASP A CA 1
ATOM 856 C C . ASP A 1 100 ? -16.182 6.046 -3.736 1.00 68.88 100 ASP A C 1
ATOM 858 O O . ASP A 1 100 ? -17.011 5.870 -4.631 1.00 68.88 100 ASP A O 1
ATOM 862 N N . ALA A 1 101 ? -16.554 6.573 -2.565 1.00 68.50 101 ALA A N 1
ATOM 863 C CA . ALA A 1 101 ? -17.937 6.982 -2.285 1.00 68.50 101 ALA A CA 1
ATOM 864 C C . ALA A 1 101 ? -18.443 8.127 -3.195 1.00 68.50 101 ALA A C 1
ATOM 866 O O . ALA A 1 101 ? -19.623 8.468 -3.152 1.00 68.50 101 ALA A O 1
ATOM 867 N N . ALA A 1 102 ? -17.558 8.725 -4.000 1.00 74.56 102 ALA A N 1
ATOM 868 C CA . ALA A 1 102 ? -17.848 9.775 -4.967 1.00 74.56 102 ALA A CA 1
ATOM 869 C C . ALA A 1 102 ? -17.840 9.264 -6.425 1.00 74.56 102 ALA A C 1
ATOM 871 O O . ALA A 1 102 ? -17.893 10.079 -7.348 1.00 74.56 102 ALA A O 1
ATOM 872 N N . ASN A 1 103 ? -17.808 7.943 -6.642 1.00 63.03 103 ASN A N 1
ATOM 873 C CA . ASN A 1 103 ? -17.749 7.291 -7.953 1.00 63.03 103 ASN A CA 1
ATOM 874 C C . ASN A 1 103 ? -16.512 7.621 -8.806 1.00 63.03 103 ASN A C 1
ATOM 876 O O . ASN A 1 103 ? -16.563 7.537 -10.033 1.00 63.03 103 ASN A O 1
ATOM 880 N N . LYS A 1 104 ? -15.385 7.985 -8.191 1.00 64.88 104 LYS A N 1
ATOM 881 C CA . LYS A 1 104 ? -14.111 8.102 -8.900 1.00 64.88 104 LYS A CA 1
ATOM 882 C C . LYS A 1 104 ? -13.416 6.746 -8.927 1.00 64.88 104 LYS A C 1
ATOM 884 O O . LYS A 1 104 ? -13.086 6.165 -7.893 1.00 64.88 104 LYS A O 1
ATOM 889 N N . GLU A 1 105 ? -13.189 6.257 -10.137 1.00 57.06 105 GLU A N 1
ATOM 890 C CA . GLU A 1 105 ? -12.296 5.137 -10.407 1.00 57.06 105 GLU A CA 1
ATOM 891 C C . GLU A 1 105 ? -10.858 5.665 -10.482 1.00 57.06 105 GLU A C 1
ATOM 893 O O . GLU A 1 105 ? -10.472 6.340 -11.436 1.00 57.06 105 GLU A O 1
ATOM 898 N N . GLU A 1 106 ? -10.037 5.374 -9.475 1.00 56.75 106 GLU A N 1
ATOM 899 C CA . GLU A 1 106 ? -8.588 5.395 -9.677 1.00 56.75 106 GLU A CA 1
ATOM 900 C C . GLU A 1 106 ? -8.222 4.150 -10.503 1.00 56.75 106 GLU A C 1
ATOM 902 O O . GLU A 1 106 ? -8.587 3.041 -10.123 1.00 56.75 106 GLU A O 1
ATOM 907 N N . ASN A 1 107 ? -7.544 4.331 -11.645 1.00 49.31 107 ASN A N 1
ATOM 908 C CA . ASN A 1 107 ? -7.261 3.275 -12.630 1.00 49.31 107 ASN A CA 1
ATOM 909 C C . ASN A 1 107 ? -6.856 1.923 -11.988 1.00 49.31 107 ASN A C 1
ATOM 911 O O . ASN A 1 107 ? -5.829 1.871 -11.304 1.00 49.31 107 ASN A O 1
ATOM 915 N N . PRO A 1 108 ? -7.596 0.826 -12.250 1.00 46.56 108 PRO A N 1
ATOM 916 C CA . PRO A 1 108 ? -7.492 -0.429 -11.495 1.00 46.56 108 PRO A CA 1
ATOM 917 C C . PRO A 1 108 ? -6.201 -1.223 -11.737 1.00 46.56 108 PRO A C 1
ATOM 919 O O . PRO A 1 108 ? -5.880 -2.144 -10.992 1.00 46.56 108 PRO A O 1
ATOM 922 N N . THR A 1 109 ? -5.447 -0.909 -12.791 1.00 46.47 109 THR A N 1
ATOM 923 C CA . THR A 1 109 ? -4.358 -1.775 -13.273 1.00 46.47 109 THR A CA 1
ATOM 924 C C . THR A 1 109 ? -2.984 -1.447 -12.681 1.00 46.47 109 THR A C 1
ATOM 926 O O . THR A 1 109 ? -2.019 -2.140 -12.993 1.00 46.47 109 THR A O 1
ATOM 929 N N . LYS A 1 110 ? -2.852 -0.388 -11.868 1.00 47.34 110 LYS A N 1
ATOM 930 C CA . LYS A 1 110 ? -1.541 0.127 -11.419 1.00 47.34 110 LYS A CA 1
ATOM 931 C C . LYS A 1 110 ? -1.491 0.525 -9.943 1.00 47.34 110 LYS A C 1
ATOM 933 O O . LYS A 1 110 ? -0.706 1.394 -9.570 1.00 47.34 110 LYS A O 1
ATOM 938 N N . SER A 1 111 ? -2.311 -0.081 -9.091 1.00 52.94 111 SER A N 1
ATOM 939 C CA . SER A 1 111 ? -2.327 0.299 -7.678 1.00 52.94 111 SER A CA 1
ATOM 940 C C . SER A 1 111 ? -2.089 -0.869 -6.749 1.00 52.94 111 SER A C 1
ATOM 942 O O . SER A 1 111 ? -2.911 -1.772 -6.637 1.00 52.94 111 SER A O 1
ATOM 944 N N . ILE A 1 112 ? -0.952 -0.824 -6.055 1.00 61.47 112 ILE A N 1
ATOM 945 C CA . ILE A 1 112 ? -0.674 -1.696 -4.922 1.00 61.47 112 ILE A CA 1
ATOM 946 C C . ILE A 1 112 ? -1.162 -0.947 -3.683 1.00 61.47 112 ILE A C 1
ATOM 948 O O . ILE A 1 112 ? -0.596 0.069 -3.284 1.00 61.47 112 ILE A O 1
ATOM 952 N N . LYS A 1 113 ? -2.222 -1.458 -3.058 1.00 61.66 113 LYS A N 1
ATOM 953 C CA . LYS A 1 113 ? -2.676 -0.964 -1.757 1.00 61.66 113 LYS A CA 1
ATOM 954 C C . LYS A 1 113 ? -1.741 -1.507 -0.670 1.00 61.66 113 LYS A C 1
ATOM 956 O O . LYS A 1 113 ? -1.726 -2.713 -0.432 1.00 61.66 113 LYS A O 1
ATOM 961 N N . ILE A 1 114 ? -0.959 -0.620 -0.050 1.00 59.31 114 ILE A N 1
ATOM 962 C CA . ILE A 1 114 ? -0.074 -0.899 1.099 1.00 59.31 114 ILE A CA 1
ATOM 963 C C . ILE A 1 114 ? -0.610 -0.178 2.329 1.00 59.31 114 ILE A C 1
ATOM 965 O O . ILE A 1 114 ? -0.977 1.011 2.182 1.00 59.31 114 ILE A O 1
#

Organism: Medicago truncatula (NCBI:txid3880)

pLDDT: mean 80.6, std 13.54, range [46.47, 97.25]

Radius of gyration: 27.42 Å; chains: 1; bounding box: 37×39×84 Å

Secondary structure (DSSP, 8-state):
--TT-HHHHHHHHHHHHHHHHHHHHHHHHHHHHT-S----------HHHHHHHHHHHHTSSS-SS-HHHHHHHHSS-HHHHHHHHHHHHHH-TTTS----TT-----TT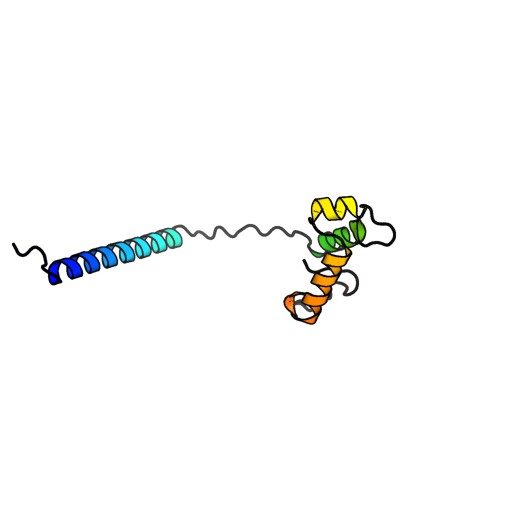S----

InterPro domains:
  IPR059462 Domain of unknown function DUF8418 [PF28509] (51-89)

Sequence (114 aa):
MDPFDIETYFQKRDVEDTYIVNRFIQRRKKLEEGSASLTRKYFNRDYAAANQRLIDDYFANEPTYDDAMFRRRYLMQKHVFLRIVGDLSSSDNYFTQRVDAANKEENPTKSIKI

Foldseek 3Di:
DDPCPVVVVVVVVVVVVVVVVVVVVVVVVVCVVVPPPPPPDDDDPPVLVVQLLVCQQDPDPDHVDDQVVVCVVVVDGPVVVVVVLVVCVVVDVVQAQDQDPVRDDSDRPRGGDD